Protein AF-A0A662GNR8-F1 (afdb_monomer)

Structure (mmCIF, N/CA/C/O backbone):
data_AF-A0A662GNR8-F1
#
_entry.id   AF-A0A662GNR8-F1
#
loop_
_atom_site.group_PDB
_atom_site.id
_atom_site.type_symbol
_atom_site.label_atom_id
_atom_site.label_alt_id
_atom_site.label_comp_id
_atom_site.label_asym_id
_atom_site.label_entity_id
_atom_site.label_seq_id
_atom_site.pdbx_PDB_ins_code
_atom_site.Cartn_x
_atom_site.Cartn_y
_atom_site.Cartn_z
_atom_site.occupancy
_atom_site.B_iso_or_equiv
_atom_site.auth_seq_id
_atom_site.auth_comp_id
_atom_site.auth_asym_id
_atom_site.auth_atom_id
_atom_site.pdbx_PDB_model_num
ATOM 1 N N . MET A 1 1 ? 16.480 -18.656 -48.541 1.00 67.62 1 MET A N 1
ATOM 2 C CA . MET A 1 1 ? 15.573 -19.475 -47.709 1.00 67.62 1 MET A CA 1
ATOM 3 C C . MET A 1 1 ? 16.137 -19.711 -46.311 1.00 67.62 1 MET A C 1
ATOM 5 O O . MET A 1 1 ? 15.526 -19.256 -45.362 1.00 67.62 1 MET A O 1
ATOM 9 N N . THR A 1 2 ? 17.291 -20.365 -46.134 1.00 77.25 2 THR A N 1
ATOM 10 C CA . THR A 1 2 ? 17.865 -20.591 -44.785 1.00 77.25 2 THR A CA 1
ATOM 11 C C . THR A 1 2 ? 18.419 -19.319 -44.134 1.00 77.25 2 THR A C 1
ATOM 13 O O . THR A 1 2 ? 18.279 -19.143 -42.930 1.00 77.25 2 THR A O 1
ATOM 16 N N . VAL A 1 3 ? 19.000 -18.409 -44.923 1.00 85.38 3 VAL A N 1
ATOM 17 C CA . VAL A 1 3 ? 19.507 -17.107 -44.442 1.00 85.38 3 VAL A CA 1
ATOM 18 C C . VAL A 1 3 ? 18.368 -16.211 -43.939 1.00 85.38 3 VAL A C 1
ATOM 20 O O . VAL A 1 3 ? 18.525 -15.539 -42.924 1.00 85.38 3 VAL A O 1
ATOM 23 N N . ASP A 1 4 ? 17.205 -16.265 -44.592 1.00 92.00 4 ASP A N 1
ATOM 24 C CA . ASP A 1 4 ? 16.028 -15.464 -44.234 1.00 92.00 4 ASP A CA 1
ATOM 25 C C . ASP A 1 4 ? 15.435 -15.910 -42.886 1.00 92.00 4 ASP A C 1
ATOM 27 O O . ASP A 1 4 ? 15.171 -15.080 -42.021 1.00 92.00 4 ASP A O 1
ATOM 31 N N . VAL A 1 5 ? 15.333 -17.228 -42.662 1.00 93.00 5 VAL A N 1
ATOM 32 C CA . VAL A 1 5 ? 14.861 -17.806 -41.388 1.00 93.00 5 VAL A CA 1
ATOM 33 C C . VAL A 1 5 ? 15.794 -17.443 -40.230 1.00 93.00 5 VAL A C 1
ATOM 35 O O . VAL A 1 5 ? 15.337 -17.089 -39.145 1.00 93.00 5 VAL A O 1
ATOM 38 N N . VAL A 1 6 ? 17.112 -17.500 -40.445 1.00 93.81 6 VAL A N 1
ATOM 39 C CA . VAL A 1 6 ? 18.088 -17.120 -39.411 1.00 93.81 6 VAL A CA 1
ATOM 40 C C . VAL A 1 6 ? 17.979 -15.629 -39.079 1.00 93.81 6 VAL A C 1
ATOM 42 O O . VAL A 1 6 ? 18.001 -15.270 -37.903 1.00 93.81 6 VAL A O 1
ATOM 45 N N . ALA A 1 7 ? 17.812 -14.762 -40.082 1.00 94.75 7 ALA A N 1
ATOM 46 C CA . ALA A 1 7 ? 17.638 -13.327 -39.867 1.00 94.75 7 ALA A CA 1
ATOM 47 C C . ALA A 1 7 ? 16.356 -13.007 -39.078 1.00 94.75 7 ALA A C 1
ATOM 49 O O . ALA A 1 7 ? 16.380 -12.164 -38.180 1.00 94.75 7 ALA A O 1
ATOM 50 N N . GLU A 1 8 ? 15.258 -13.708 -39.363 1.00 95.06 8 GLU A N 1
ATOM 51 C CA . GLU A 1 8 ? 13.981 -13.532 -38.666 1.00 95.06 8 GLU A CA 1
ATOM 52 C C . GLU A 1 8 ? 14.064 -13.956 -37.190 1.00 95.06 8 GLU A C 1
ATOM 54 O O . GLU A 1 8 ? 13.602 -13.228 -36.310 1.00 95.06 8 GLU A O 1
ATOM 59 N N . ILE A 1 9 ? 14.747 -15.069 -36.894 1.00 95.12 9 ILE A N 1
ATOM 60 C CA . ILE A 1 9 ? 15.008 -15.512 -35.515 1.00 95.12 9 ILE A CA 1
ATOM 61 C C . ILE A 1 9 ? 15.868 -14.486 -34.768 1.00 95.12 9 ILE A C 1
ATOM 63 O O . ILE A 1 9 ? 15.527 -14.089 -33.655 1.00 95.12 9 ILE A O 1
ATOM 67 N N . VAL A 1 10 ? 16.968 -14.020 -35.370 1.00 96.12 10 VAL A N 1
ATOM 68 C CA . VAL A 1 10 ? 17.854 -13.022 -34.741 1.00 96.12 10 VAL A CA 1
ATOM 69 C C . VAL A 1 10 ? 17.102 -11.723 -34.454 1.00 96.12 10 VAL A C 1
ATOM 71 O O . VAL A 1 10 ? 17.266 -11.143 -33.377 1.00 96.12 10 VAL A O 1
ATOM 74 N N . LYS A 1 11 ? 16.245 -11.287 -35.382 1.00 95.75 11 LYS A N 1
ATOM 75 C CA . LYS A 1 11 ? 15.384 -10.122 -35.191 1.00 95.75 11 LYS A CA 1
ATOM 76 C C . LYS A 1 11 ? 14.423 -10.330 -34.022 1.00 95.75 11 LYS A C 1
ATOM 78 O O . LYS A 1 11 ? 14.380 -9.483 -33.140 1.00 95.75 11 LYS A O 1
ATOM 83 N N . ALA A 1 12 ? 13.721 -11.462 -33.960 1.00 94.94 12 ALA A N 1
ATOM 84 C CA . ALA A 1 12 ? 12.802 -11.759 -32.862 1.00 94.94 12 ALA A CA 1
ATOM 85 C C . ALA A 1 12 ? 13.503 -11.750 -31.490 1.00 94.94 12 ALA A C 1
ATOM 87 O O . ALA A 1 12 ? 12.987 -11.175 -30.534 1.00 94.94 12 ALA A O 1
ATOM 88 N N . LEU A 1 13 ? 14.707 -12.327 -31.391 1.00 96.31 13 LEU A N 1
ATOM 89 C CA . LEU A 1 13 ? 15.489 -12.311 -30.150 1.00 96.31 13 LEU A CA 1
ATOM 90 C C . LEU A 1 13 ? 15.958 -10.902 -29.769 1.00 96.31 13 LEU A C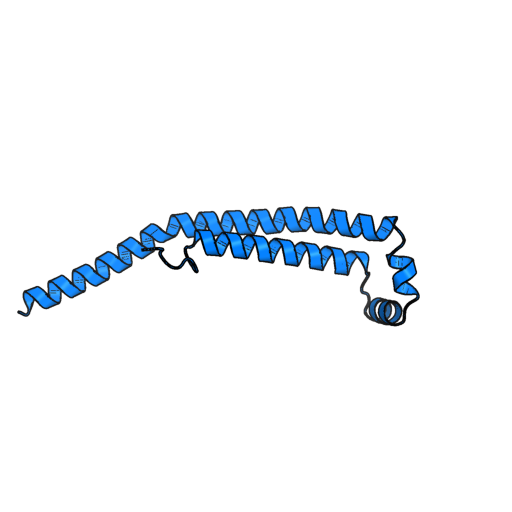 1
ATOM 92 O O . LEU A 1 13 ? 15.934 -10.539 -28.592 1.00 96.31 13 LEU A O 1
ATOM 96 N N . THR A 1 14 ? 16.359 -10.104 -30.758 1.00 95.94 14 THR A N 1
ATOM 97 C CA . THR A 1 14 ? 16.789 -8.717 -30.550 1.00 95.94 14 THR A CA 1
ATOM 98 C C . THR A 1 14 ? 15.616 -7.842 -30.109 1.00 95.94 14 THR A C 1
ATOM 100 O O . THR A 1 14 ? 15.759 -7.075 -29.161 1.00 95.94 14 THR A O 1
ATOM 103 N N . ASP A 1 15 ? 14.442 -8.010 -30.720 1.00 94.50 15 ASP A N 1
ATOM 104 C CA . ASP A 1 15 ? 13.215 -7.298 -30.352 1.00 94.50 15 ASP A CA 1
ATOM 105 C C . ASP A 1 15 ? 12.801 -7.639 -28.906 1.00 94.50 15 ASP A C 1
ATOM 107 O O . ASP A 1 15 ? 12.488 -6.742 -28.123 1.00 94.50 15 ASP A O 1
ATOM 111 N N . ILE A 1 16 ? 12.882 -8.914 -28.497 1.00 92.88 16 ILE A N 1
ATOM 112 C CA . ILE A 1 16 ? 12.650 -9.323 -27.098 1.00 92.88 16 ILE A CA 1
ATOM 113 C C . ILE A 1 16 ? 13.643 -8.635 -26.154 1.00 92.88 16 ILE A C 1
ATOM 115 O O . ILE A 1 16 ? 13.233 -8.087 -25.131 1.00 92.88 16 ILE A O 1
ATOM 119 N N . LEU A 1 17 ? 14.938 -8.635 -26.485 1.00 94.12 17 LEU A N 1
ATOM 120 C CA . LEU A 1 17 ? 15.968 -8.027 -25.642 1.00 94.12 17 LEU A CA 1
ATOM 121 C C . LEU A 1 17 ? 15.761 -6.514 -25.482 1.00 94.12 17 LEU A C 1
ATOM 123 O O . LEU A 1 17 ? 15.849 -5.997 -24.368 1.00 94.12 17 LEU A O 1
ATOM 127 N N . ILE A 1 18 ? 15.448 -5.813 -26.574 1.00 93.44 18 ILE A N 1
ATOM 128 C CA . ILE A 1 18 ? 15.149 -4.376 -26.556 1.00 93.44 18 ILE A CA 1
ATOM 129 C C . ILE A 1 18 ? 13.931 -4.101 -25.671 1.00 93.44 18 ILE A C 1
ATOM 131 O O . ILE A 1 18 ? 13.990 -3.209 -24.826 1.00 93.44 18 ILE A O 1
ATOM 135 N N . ASN A 1 19 ? 12.865 -4.895 -25.800 1.00 89.06 19 ASN A N 1
ATOM 136 C CA . ASN A 1 19 ? 11.659 -4.742 -24.986 1.00 89.06 19 ASN A CA 1
ATOM 137 C C . ASN A 1 19 ? 11.933 -4.967 -23.490 1.00 89.06 19 ASN A C 1
ATOM 139 O O . ASN A 1 19 ? 11.433 -4.216 -22.655 1.00 89.06 19 ASN A O 1
ATOM 143 N N . VAL A 1 20 ? 12.767 -5.953 -23.137 1.00 89.19 20 VAL A N 1
ATOM 144 C CA . VAL A 1 20 ? 13.176 -6.194 -21.742 1.00 89.19 20 VAL A CA 1
ATOM 145 C C . VAL A 1 20 ? 13.945 -4.998 -21.180 1.00 89.19 20 VAL A C 1
ATOM 147 O O . VAL A 1 20 ? 13.649 -4.545 -20.075 1.00 89.19 20 VAL A O 1
ATOM 150 N N . ILE A 1 21 ? 14.900 -4.451 -21.935 1.00 91.56 21 ILE A N 1
ATOM 151 C CA . ILE A 1 21 ? 15.673 -3.273 -21.513 1.00 91.56 21 ILE A CA 1
ATOM 152 C C . ILE A 1 21 ? 14.756 -2.049 -21.373 1.00 91.56 21 ILE A C 1
ATOM 154 O O . ILE A 1 21 ? 14.861 -1.305 -20.398 1.00 91.56 21 ILE A O 1
ATOM 158 N N . ALA A 1 22 ? 13.818 -1.867 -22.304 1.00 89.12 22 ALA A N 1
ATOM 159 C CA . ALA A 1 22 ? 12.855 -0.770 -22.289 1.00 89.12 22 ALA A CA 1
ATOM 160 C C . ALA A 1 22 ? 11.855 -0.843 -21.119 1.00 89.12 22 ALA A C 1
ATOM 162 O O . ALA A 1 22 ? 11.300 0.187 -20.739 1.00 89.12 22 ALA A O 1
ATOM 163 N N . ALA A 1 23 ? 11.651 -2.018 -20.512 1.00 88.31 23 ALA A N 1
ATOM 164 C CA . ALA A 1 23 ? 10.801 -2.195 -19.332 1.00 88.31 23 ALA A CA 1
ATOM 165 C C . ALA A 1 23 ? 11.499 -1.838 -18.003 1.00 88.31 23 ALA A C 1
ATOM 167 O O . ALA A 1 23 ? 10.836 -1.634 -16.988 1.00 88.31 23 ALA A O 1
ATOM 168 N N . ILE A 1 24 ? 12.833 -1.731 -17.969 1.00 93.25 24 ILE A N 1
ATOM 169 C CA . ILE A 1 24 ? 13.569 -1.420 -16.729 1.00 93.25 24 ILE A CA 1
ATOM 170 C C . ILE A 1 24 ? 13.107 -0.088 -16.097 1.00 93.25 24 ILE A C 1
ATOM 172 O O . ILE A 1 24 ? 12.839 -0.071 -14.891 1.00 93.25 24 ILE A O 1
ATOM 176 N N . PRO A 1 25 ? 12.952 1.022 -16.850 1.00 92.81 25 PRO A N 1
ATOM 177 C CA . PRO A 1 25 ? 12.487 2.287 -16.285 1.00 92.81 25 PRO A CA 1
ATOM 178 C C . PRO A 1 25 ? 11.087 2.212 -15.662 1.00 92.81 25 PRO A C 1
ATOM 180 O O . PRO A 1 25 ? 10.871 2.771 -14.584 1.00 92.81 25 PRO A O 1
ATOM 183 N N . SER A 1 26 ? 10.140 1.510 -16.297 1.00 92.69 26 SER A N 1
ATOM 184 C CA . SER A 1 26 ? 8.776 1.377 -15.768 1.00 92.69 26 SER A CA 1
ATOM 185 C C . SER A 1 26 ? 8.737 0.527 -14.500 1.00 92.69 26 SER A C 1
ATOM 187 O O . SER A 1 26 ? 8.017 0.869 -13.563 1.00 92.69 26 SER A O 1
ATOM 189 N N . ILE A 1 27 ? 9.572 -0.514 -14.413 1.00 94.00 27 ILE A N 1
ATOM 190 C CA . ILE A 1 27 ? 9.735 -1.316 -13.192 1.00 94.00 27 ILE A CA 1
ATOM 191 C C . ILE A 1 27 ? 10.235 -0.455 -12.033 1.00 94.00 27 ILE A C 1
ATOM 193 O O . ILE A 1 27 ? 9.688 -0.526 -10.932 1.00 94.00 27 ILE A O 1
ATOM 197 N N . ILE A 1 28 ? 11.231 0.399 -12.271 1.00 96.31 28 ILE A N 1
ATOM 198 C CA . ILE A 1 28 ? 11.745 1.308 -11.239 1.00 96.31 28 ILE A CA 1
ATOM 199 C C . ILE A 1 28 ? 10.641 2.267 -10.771 1.00 96.31 28 ILE A C 1
ATOM 201 O O . ILE A 1 28 ? 10.435 2.422 -9.567 1.00 96.31 28 ILE A O 1
ATOM 205 N N . ALA A 1 29 ? 9.891 2.868 -11.700 1.00 95.69 29 ALA A N 1
ATOM 206 C CA . ALA A 1 29 ? 8.782 3.760 -11.364 1.00 95.69 29 ALA A CA 1
ATOM 207 C C . ALA A 1 29 ? 7.690 3.049 -10.542 1.00 95.69 29 ALA A C 1
ATOM 209 O O . ALA A 1 29 ? 7.238 3.572 -9.522 1.00 95.69 29 ALA A O 1
ATOM 210 N N . ALA A 1 30 ? 7.314 1.831 -10.935 1.00 96.44 30 ALA A N 1
ATOM 211 C CA . ALA A 1 30 ? 6.349 0.997 -10.226 1.00 96.44 30 ALA A CA 1
ATOM 212 C C . ALA A 1 30 ? 6.789 0.695 -8.782 1.00 96.44 30 ALA A C 1
ATOM 214 O O . ALA A 1 30 ? 6.003 0.854 -7.845 1.00 96.44 30 ALA A O 1
ATOM 215 N N . LEU A 1 31 ? 8.059 0.328 -8.577 1.00 97.62 31 LEU A N 1
ATOM 216 C CA . LEU A 1 31 ? 8.613 0.080 -7.243 1.00 97.62 31 LEU A CA 1
ATOM 217 C C . LEU A 1 31 ? 8.602 1.336 -6.365 1.00 97.62 31 LEU A C 1
ATOM 219 O O . LEU A 1 31 ? 8.257 1.253 -5.184 1.00 97.62 31 LEU A O 1
ATOM 223 N N . ILE A 1 32 ? 8.922 2.502 -6.935 1.00 98.25 32 ILE A N 1
ATOM 224 C CA . ILE A 1 32 ? 8.846 3.787 -6.226 1.00 98.25 32 ILE A CA 1
ATOM 225 C C . ILE A 1 32 ? 7.409 4.055 -5.766 1.00 98.25 32 ILE A C 1
ATOM 227 O O . ILE A 1 32 ? 7.190 4.374 -4.598 1.00 98.25 32 ILE A O 1
ATOM 231 N N . VAL A 1 33 ? 6.422 3.881 -6.648 1.00 98.06 33 VAL A N 1
ATOM 232 C CA . VAL A 1 33 ? 5.004 4.095 -6.318 1.00 98.06 33 VAL A CA 1
ATOM 233 C C . VAL A 1 33 ? 4.527 3.145 -5.220 1.00 98.06 33 VAL A C 1
ATOM 235 O O . VAL A 1 33 ? 3.853 3.582 -4.285 1.00 98.06 33 VAL A O 1
ATOM 238 N N . ILE A 1 34 ? 4.908 1.866 -5.275 1.00 98.06 34 ILE A N 1
ATOM 239 C CA . ILE A 1 34 ? 4.598 0.902 -4.209 1.00 98.06 34 ILE A CA 1
ATOM 240 C C . ILE A 1 34 ? 5.224 1.351 -2.884 1.00 98.06 34 ILE A C 1
ATOM 242 O O . ILE A 1 34 ? 4.541 1.349 -1.856 1.00 98.06 34 ILE A O 1
ATOM 246 N N . GLY A 1 35 ? 6.485 1.792 -2.907 1.00 98.44 35 GLY A N 1
ATOM 247 C CA . GLY A 1 35 ? 7.180 2.324 -1.735 1.00 98.44 35 GLY A CA 1
ATOM 248 C C . GLY A 1 35 ? 6.468 3.534 -1.124 1.00 98.44 35 GLY A C 1
ATOM 249 O O . GLY A 1 35 ? 6.246 3.576 0.088 1.00 98.44 35 GLY A O 1
ATOM 250 N N . ILE A 1 36 ? 6.027 4.479 -1.961 1.00 98.50 36 ILE A N 1
ATOM 251 C CA . ILE A 1 36 ? 5.230 5.637 -1.532 1.00 98.50 36 ILE A CA 1
ATOM 252 C C . ILE A 1 36 ? 3.907 5.174 -0.917 1.00 98.50 36 ILE A C 1
ATOM 254 O O . ILE A 1 36 ? 3.560 5.610 0.179 1.00 98.50 36 ILE A O 1
ATOM 258 N N . GLY A 1 37 ? 3.189 4.257 -1.568 1.00 98.50 37 GLY A N 1
ATOM 259 C CA . GLY A 1 37 ? 1.934 3.712 -1.051 1.00 98.50 37 GLY A CA 1
ATOM 260 C C . GLY A 1 37 ? 2.090 3.040 0.312 1.00 98.50 37 GLY A C 1
ATOM 261 O O . GLY A 1 37 ? 1.262 3.242 1.197 1.00 98.50 37 GLY A O 1
ATOM 262 N N . TYR A 1 38 ? 3.183 2.304 0.528 1.00 98.38 38 TYR A N 1
ATOM 263 C CA . TYR A 1 38 ? 3.488 1.702 1.825 1.00 98.38 38 TYR A CA 1
ATOM 264 C C . TYR A 1 38 ? 3.718 2.758 2.919 1.00 98.38 38 TYR A C 1
ATOM 266 O O . TYR A 1 38 ? 3.189 2.624 4.029 1.00 98.38 38 TYR A O 1
ATOM 274 N N . ALA A 1 39 ? 4.470 3.820 2.608 1.00 98.44 39 ALA A N 1
ATOM 275 C CA . ALA A 1 39 ? 4.733 4.920 3.532 1.00 98.44 39 ALA A CA 1
ATOM 276 C C . ALA A 1 39 ? 3.451 5.701 3.865 1.00 98.44 39 ALA A C 1
ATOM 278 O O . ALA A 1 39 ? 3.102 5.848 5.039 1.00 98.44 39 ALA A O 1
ATOM 279 N N . VAL A 1 40 ? 2.711 6.133 2.839 1.00 98.44 40 VAL A N 1
ATOM 280 C CA . VAL A 1 40 ? 1.442 6.862 2.977 1.00 98.44 40 VAL A CA 1
ATOM 281 C C . VAL A 1 40 ? 0.420 6.014 3.726 1.00 98.44 40 VAL A C 1
ATOM 283 O O . VAL A 1 40 ? -0.150 6.476 4.709 1.00 98.44 40 VAL A O 1
ATOM 286 N N . GLY A 1 41 ? 0.248 4.746 3.346 1.00 98.38 41 GLY A N 1
ATOM 287 C CA . GLY A 1 41 ? -0.666 3.827 4.018 1.00 98.38 41 GLY A CA 1
ATOM 288 C C . GLY A 1 41 ? -0.334 3.637 5.497 1.00 98.38 41 GLY A C 1
ATOM 289 O O . GLY A 1 41 ? -1.236 3.573 6.329 1.00 98.38 41 GLY A O 1
ATOM 290 N N . GLY A 1 42 ? 0.954 3.604 5.852 1.00 97.81 42 GLY A N 1
ATOM 291 C CA . GLY A 1 42 ? 1.394 3.566 7.245 1.00 97.81 42 GLY A CA 1
ATOM 292 C C . GLY A 1 42 ? 1.014 4.822 8.036 1.00 97.81 42 GLY A C 1
ATOM 293 O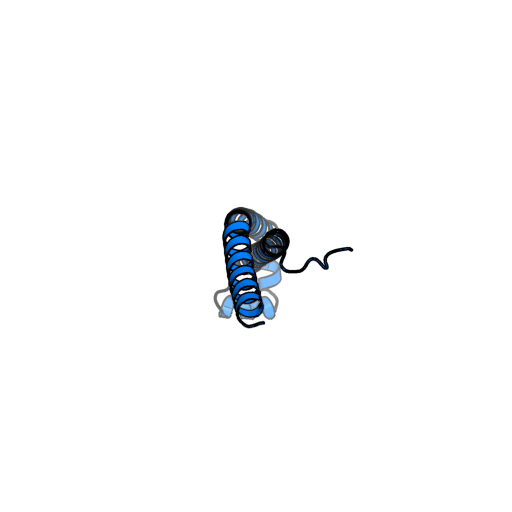 O . GLY A 1 42 ? 0.580 4.709 9.181 1.00 97.81 42 GLY A O 1
ATOM 294 N N . ILE A 1 43 ? 1.147 6.006 7.436 1.00 98.31 43 ILE A N 1
ATOM 295 C CA . ILE A 1 43 ? 0.778 7.281 8.070 1.00 98.31 43 ILE A CA 1
ATOM 296 C C . ILE A 1 43 ? -0.745 7.378 8.216 1.00 98.31 43 ILE A C 1
ATOM 298 O O . ILE A 1 43 ? -1.246 7.622 9.315 1.00 98.31 43 ILE A O 1
ATOM 302 N N . THR A 1 44 ? -1.491 7.125 7.141 1.00 98.19 44 THR A N 1
ATOM 303 C CA . THR A 1 44 ? -2.956 7.193 7.144 1.00 98.19 44 THR A CA 1
ATOM 304 C C . THR A 1 44 ? -3.568 6.149 8.073 1.00 98.19 44 THR A C 1
ATOM 306 O O . THR A 1 44 ? -4.483 6.473 8.823 1.00 98.19 44 THR A O 1
ATOM 309 N N . GLY A 1 45 ? -3.038 4.922 8.103 1.00 97.88 45 GLY A N 1
ATOM 310 C CA . GLY A 1 45 ? -3.500 3.879 9.022 1.00 97.88 45 GLY A CA 1
ATOM 311 C C . GLY A 1 4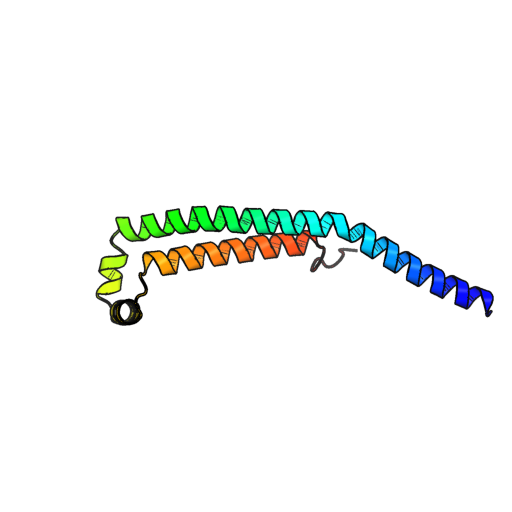5 ? -3.357 4.283 10.492 1.00 97.88 45 GLY A C 1
ATOM 312 O O . GLY A 1 45 ? -4.280 4.071 11.275 1.00 97.88 45 GLY A O 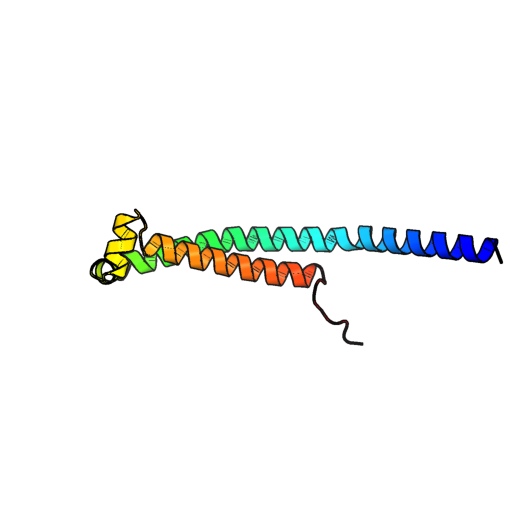1
ATOM 313 N N . LYS A 1 46 ? -2.249 4.945 10.860 1.00 97.50 46 LYS A N 1
ATOM 314 C CA . LYS A 1 46 ? -2.057 5.506 12.211 1.00 97.50 46 LYS A CA 1
ATOM 315 C C . LYS A 1 46 ? -3.044 6.631 12.516 1.00 97.50 46 LYS A C 1
ATOM 317 O O . LYS A 1 46 ? -3.585 6.678 13.616 1.00 97.50 46 LYS A O 1
ATOM 322 N N . ALA A 1 47 ? -3.294 7.518 11.552 1.00 97.88 47 ALA A N 1
ATOM 323 C CA . ALA A 1 47 ? -4.281 8.581 11.715 1.00 97.88 47 ALA A CA 1
ATOM 324 C C . ALA A 1 47 ? -5.688 8.003 11.941 1.00 97.88 47 ALA A C 1
ATOM 326 O O . ALA A 1 47 ? -6.367 8.402 12.881 1.00 97.88 47 ALA A O 1
ATOM 327 N N . VAL A 1 48 ? -6.099 7.014 11.141 1.00 97.31 48 VAL A N 1
ATOM 328 C CA . VAL A 1 48 ? -7.404 6.350 11.288 1.00 97.31 48 VAL A CA 1
ATOM 329 C C . VAL A 1 48 ? -7.512 5.597 12.608 1.00 97.31 48 VAL A C 1
ATOM 331 O O . VAL A 1 48 ? -8.531 5.723 13.281 1.00 97.31 48 VAL A O 1
ATOM 334 N N . ASN A 1 49 ? -6.472 4.867 13.012 1.00 97.00 49 ASN A N 1
ATOM 335 C CA . ASN A 1 49 ? -6.429 4.227 14.325 1.00 97.00 49 ASN A CA 1
ATOM 336 C C . ASN A 1 49 ? -6.720 5.254 15.436 1.00 97.00 49 ASN A C 1
ATOM 338 O O . ASN A 1 49 ? -7.655 5.066 16.214 1.00 97.00 49 ASN A O 1
ATOM 342 N N . LYS A 1 50 ? -6.017 6.398 15.420 1.00 96.19 50 LYS A N 1
ATOM 343 C CA . LYS A 1 50 ? -6.230 7.472 16.396 1.00 96.19 50 LYS A CA 1
ATOM 344 C C . LYS A 1 50 ? -7.664 7.997 16.377 1.00 96.19 50 LYS A C 1
ATOM 346 O O . LYS A 1 50 ? -8.225 8.258 17.436 1.00 96.19 50 LYS A O 1
ATOM 351 N N . LEU A 1 51 ? -8.270 8.135 15.197 1.00 96.69 51 LEU A N 1
ATOM 352 C CA . LEU A 1 51 ? -9.667 8.557 15.064 1.00 96.69 51 LEU A CA 1
ATOM 353 C C . LEU A 1 51 ? -10.638 7.553 15.708 1.00 96.69 51 LEU A C 1
ATOM 355 O O . LEU A 1 51 ? -11.573 7.964 16.394 1.00 96.69 51 LEU A O 1
ATOM 359 N N . VAL A 1 52 ? -10.417 6.249 15.535 1.00 95.75 52 VAL A N 1
ATOM 360 C CA . VAL A 1 52 ? -11.250 5.201 16.154 1.00 95.75 52 VAL A CA 1
ATOM 361 C C . VAL A 1 52 ? -11.129 5.225 17.682 1.00 95.75 52 VAL A C 1
ATOM 363 O O . VAL A 1 52 ? -12.145 5.126 18.373 1.00 95.75 52 VAL A O 1
ATOM 366 N N . GLU A 1 53 ? -9.921 5.429 18.212 1.00 93.31 53 GLU A N 1
ATOM 367 C CA . GLU A 1 53 ? -9.695 5.551 19.658 1.00 93.31 53 GLU A CA 1
ATOM 368 C C . GLU A 1 53 ? -10.444 6.757 20.256 1.00 93.31 53 GLU A C 1
ATOM 370 O O . GLU A 1 53 ? -11.167 6.622 21.247 1.00 93.31 53 GLU A O 1
ATOM 375 N N . ILE A 1 54 ? -10.296 7.949 19.659 1.00 94.88 54 ILE A N 1
ATOM 376 C CA . ILE A 1 54 ? -10.840 9.195 20.237 1.00 94.88 54 ILE A CA 1
ATOM 377 C C . ILE A 1 54 ? -12.362 9.304 20.113 1.00 94.88 54 ILE A C 1
ATOM 379 O O . ILE A 1 54 ? -12.996 9.978 20.919 1.00 94.88 54 ILE A O 1
ATOM 383 N N . THR A 1 55 ? -12.956 8.653 19.112 1.00 95.19 55 THR A N 1
ATOM 384 C CA . THR A 1 55 ? -14.411 8.675 18.888 1.00 95.19 55 THR A CA 1
ATOM 385 C C . THR A 1 55 ? -15.166 7.739 19.829 1.00 95.19 55 THR A C 1
ATOM 387 O O . THR A 1 55 ? -16.393 7.764 19.866 1.00 95.19 55 THR A O 1
ATOM 390 N N . GLY A 1 56 ? -14.458 6.906 20.601 1.00 92.12 56 GLY A N 1
ATOM 391 C CA . GLY A 1 56 ? -15.069 5.924 21.495 1.00 92.12 56 GLY A CA 1
ATOM 392 C C . GLY A 1 56 ? -15.699 4.733 20.766 1.00 92.12 56 GLY A C 1
ATOM 393 O O . GLY A 1 56 ? -16.331 3.898 21.417 1.00 92.12 56 GLY A O 1
ATOM 394 N N . LEU A 1 57 ? -15.498 4.623 19.447 1.00 94.69 57 LEU A N 1
ATOM 395 C CA . LEU A 1 57 ? -15.974 3.504 18.630 1.00 94.69 57 LEU A CA 1
ATOM 396 C C . LEU A 1 57 ? -15.450 2.163 19.146 1.00 94.69 57 LEU A C 1
ATOM 398 O O . LEU A 1 57 ? -16.192 1.187 19.163 1.00 94.69 57 LEU A O 1
ATOM 402 N N . GLU A 1 58 ? -14.211 2.134 19.631 1.00 93.94 58 GLU A N 1
ATOM 403 C CA . GLU A 1 58 ? -13.608 0.954 20.254 1.00 93.94 58 GLU A CA 1
ATOM 404 C C . GLU A 1 58 ? -14.437 0.443 21.439 1.00 93.94 58 GLU A C 1
ATOM 406 O O . GLU A 1 58 ? -14.848 -0.714 21.459 1.00 93.94 58 GLU A O 1
ATOM 411 N N . LYS A 1 59 ? -14.806 1.333 22.372 1.00 93.88 59 LYS A N 1
ATOM 412 C CA . LYS A 1 59 ? -15.622 0.983 23.546 1.00 93.88 59 LYS A CA 1
ATOM 413 C C . LYS A 1 59 ? -17.025 0.509 23.166 1.00 93.88 59 LYS A C 1
ATOM 415 O O . LYS A 1 59 ? -17.571 -0.363 23.839 1.00 93.88 59 LYS A O 1
ATOM 420 N N . ALA A 1 60 ? -17.621 1.097 22.128 1.00 94.94 60 ALA A N 1
ATOM 421 C CA . ALA A 1 60 ? -18.939 0.698 21.641 1.00 94.94 60 ALA A CA 1
ATOM 422 C C . ALA A 1 60 ? -18.894 -0.684 20.970 1.00 94.94 60 ALA A C 1
ATOM 424 O O . ALA A 1 60 ? -19.719 -1.548 21.266 1.00 94.94 60 ALA A O 1
ATOM 425 N N . PHE A 1 61 ? -17.899 -0.919 20.113 1.00 95.94 61 PHE A N 1
ATOM 426 C CA . PHE A 1 61 ? -17.695 -2.198 19.437 1.00 95.94 61 PHE A CA 1
ATOM 427 C C . PHE A 1 61 ? -17.405 -3.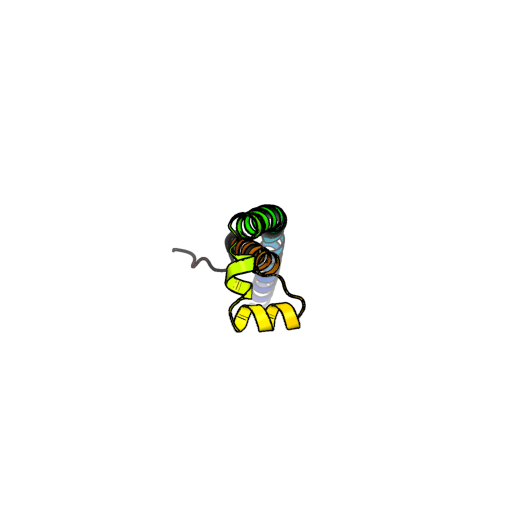322 20.421 1.00 95.94 61 PHE A C 1
ATOM 429 O O . PHE A 1 61 ? -17.974 -4.404 20.317 1.00 95.94 61 PHE A O 1
ATOM 436 N N . ASP A 1 62 ? -16.594 -3.041 21.429 1.00 95.00 62 ASP A N 1
ATOM 437 C CA . ASP A 1 62 ? -16.252 -3.949 22.509 1.00 95.00 62 ASP A CA 1
ATOM 438 C C . ASP A 1 62 ? -17.475 -4.569 23.202 1.00 95.00 62 ASP A C 1
ATOM 440 O O . ASP A 1 62 ? -17.454 -5.745 23.575 1.00 95.00 62 ASP A O 1
ATOM 444 N N . GLN A 1 63 ? -18.562 -3.813 23.366 1.00 95.62 63 GLN A N 1
ATOM 445 C CA . GLN A 1 63 ? -19.786 -4.304 24.010 1.00 95.62 63 GLN A CA 1
ATOM 446 C C . GLN A 1 63 ? -20.563 -5.311 23.145 1.00 95.62 63 GLN A C 1
ATOM 448 O O . GLN A 1 63 ? -21.366 -6.083 23.675 1.00 95.62 63 GLN A O 1
ATOM 453 N N . THR A 1 64 ? -20.297 -5.349 21.838 1.00 96.81 64 THR A N 1
ATOM 454 C CA . THR A 1 64 ? -20.910 -6.298 20.900 1.00 96.81 64 THR A CA 1
ATOM 455 C C . THR A 1 64 ? -20.295 -7.693 21.023 1.00 96.81 64 THR A C 1
ATOM 457 O O . THR A 1 64 ? -19.188 -7.871 21.533 1.00 96.81 64 THR A O 1
ATOM 460 N N . ASP A 1 65 ? -20.985 -8.711 20.514 1.00 96.81 65 ASP A N 1
ATOM 461 C CA . ASP A 1 65 ? -20.449 -10.077 20.517 1.00 96.81 65 ASP A CA 1
ATOM 462 C C . ASP A 1 65 ? -19.218 -10.228 19.612 1.00 96.81 65 ASP A C 1
ATOM 464 O O . ASP A 1 65 ? -18.285 -10.955 19.960 1.00 96.81 65 ASP A O 1
ATOM 468 N N . ALA A 1 66 ? -19.157 -9.467 18.513 1.00 95.06 66 ALA A N 1
ATOM 469 C CA . ALA A 1 66 ? -17.974 -9.384 17.659 1.00 95.06 66 ALA A CA 1
ATOM 470 C C . ALA A 1 66 ? -16.778 -8.770 18.406 1.00 95.06 66 ALA A C 1
ATOM 472 O O . ALA A 1 66 ? -15.688 -9.339 18.388 1.00 95.06 66 ALA A O 1
ATOM 473 N N . GLY A 1 67 ? -16.986 -7.668 19.134 1.00 95.94 67 GLY A N 1
ATOM 474 C CA . GLY A 1 67 ? -15.939 -7.041 19.946 1.00 95.94 67 GLY A CA 1
ATOM 475 C C . GLY A 1 67 ? -15.435 -7.940 21.072 1.00 95.94 67 GLY A C 1
ATOM 476 O O . GLY A 1 67 ? -14.232 -8.038 21.307 1.00 95.94 67 GLY A O 1
ATOM 477 N N . LYS A 1 68 ? -16.324 -8.697 21.728 1.00 96.00 68 LYS A N 1
ATOM 478 C CA . LYS A 1 68 ? -15.913 -9.728 22.699 1.00 96.00 68 LYS A CA 1
ATOM 479 C C . LYS A 1 68 ? -15.038 -10.808 22.051 1.00 96.00 68 LYS A C 1
ATOM 481 O O . LYS A 1 68 ? -14.082 -11.254 22.682 1.00 96.00 68 LYS A O 1
ATOM 486 N N . ALA A 1 69 ? -15.341 -11.234 20.823 1.00 96.50 69 ALA A N 1
ATOM 487 C CA . ALA A 1 69 ? -14.527 -12.208 20.093 1.00 96.50 69 ALA A CA 1
ATOM 488 C C . ALA A 1 69 ? -13.153 -11.638 19.696 1.00 96.50 69 ALA A C 1
ATOM 490 O O . ALA A 1 69 ? -12.140 -12.304 19.899 1.00 96.50 69 ALA A O 1
ATOM 491 N N . PHE A 1 70 ? -13.106 -10.393 19.215 1.00 96.31 70 PHE A N 1
ATOM 492 C CA . PHE A 1 70 ? -11.865 -9.682 18.884 1.00 96.31 70 PHE A CA 1
ATOM 493 C C . PHE A 1 70 ? -10.949 -9.541 20.101 1.00 96.31 70 PHE A C 1
ATOM 495 O O . PHE A 1 70 ? -9.781 -9.924 20.045 1.00 96.31 70 PHE A O 1
ATOM 502 N N . ARG A 1 71 ? -11.501 -9.118 21.242 1.00 93.81 71 ARG A N 1
ATOM 503 C CA . ARG A 1 71 ? -10.749 -9.022 22.500 1.00 93.81 71 ARG A CA 1
ATOM 504 C C . ARG A 1 71 ? -10.223 -10.368 22.983 1.00 93.81 71 ARG A C 1
ATOM 506 O O . ARG A 1 71 ? -9.080 -10.447 23.418 1.00 93.81 71 ARG A O 1
ATOM 513 N N . LYS A 1 72 ? -11.011 -11.444 22.859 1.00 95.62 72 LYS A N 1
ATOM 514 C CA . LYS A 1 72 ? -10.537 -12.813 23.148 1.00 95.62 72 LYS A CA 1
ATOM 515 C C . LYS A 1 72 ? -9.378 -13.240 22.241 1.00 95.62 72 LYS A C 1
ATOM 517 O O . LYS A 1 72 ? -8.548 -14.030 22.675 1.00 95.62 72 LYS A O 1
ATOM 522 N N . ALA A 1 73 ? -9.323 -12.725 21.014 1.00 95.44 73 ALA A N 1
ATOM 523 C CA . ALA A 1 73 ? -8.229 -12.950 20.074 1.00 95.44 73 ALA A CA 1
ATOM 524 C C . ALA A 1 73 ? -7.048 -11.971 20.251 1.00 95.44 73 ALA A C 1
ATOM 526 O O . ALA A 1 73 ? -6.066 -12.085 19.523 1.00 95.44 73 ALA A O 1
ATOM 527 N N . GLY A 1 74 ? -7.124 -11.022 21.195 1.00 94.94 74 GLY A N 1
ATOM 528 C CA . GLY A 1 74 ? -6.093 -10.002 21.411 1.00 94.94 74 GLY A CA 1
ATOM 529 C C . GLY A 1 74 ? -6.015 -8.951 20.298 1.00 94.94 74 GLY A C 1
ATOM 530 O O . GLY A 1 74 ? -4.935 -8.431 20.033 1.00 94.94 74 GLY A O 1
ATOM 531 N N . ILE A 1 75 ? -7.131 -8.678 19.615 1.00 95.56 75 ILE A N 1
ATOM 532 C CA . ILE A 1 75 ? -7.210 -7.726 18.501 1.00 95.56 75 ILE A CA 1
ATOM 533 C C . ILE A 1 75 ? -8.028 -6.504 18.925 1.00 95.56 75 ILE A C 1
ATOM 535 O O . ILE A 1 75 ? -9.201 -6.638 19.272 1.00 95.56 75 ILE A O 1
ATOM 539 N N . ASP A 1 76 ? -7.434 -5.318 18.804 1.00 94.81 76 ASP A N 1
ATOM 540 C CA . ASP A 1 76 ? -8.119 -4.033 18.990 1.00 94.81 76 ASP A CA 1
ATOM 541 C C . ASP A 1 76 ? -8.791 -3.575 17.687 1.00 94.81 76 ASP A C 1
ATOM 543 O O . ASP A 1 76 ? -8.247 -3.758 16.587 1.00 94.81 76 ASP A O 1
ATOM 547 N N . LEU A 1 77 ? -9.961 -2.936 17.787 1.00 95.81 77 LEU A N 1
ATOM 548 C CA . LEU A 1 77 ? -10.693 -2.458 16.611 1.00 95.81 77 LEU A CA 1
ATOM 549 C C . LEU A 1 77 ? -9.894 -1.381 15.876 1.00 95.81 77 LEU A C 1
ATOM 551 O O . LEU A 1 77 ? -9.799 -1.405 14.648 1.00 95.81 77 LEU A O 1
ATOM 555 N N . SER A 1 78 ? -9.323 -0.435 16.619 1.00 96.19 78 SER A N 1
ATOM 556 C CA . SER A 1 78 ? -8.535 0.676 16.076 1.00 96.19 78 SER A CA 1
ATOM 557 C C . SER A 1 78 ? -7.337 0.175 15.259 1.00 96.19 78 SER A C 1
ATOM 559 O O . SER A 1 78 ? -7.097 0.635 14.135 1.00 96.19 78 SER A O 1
ATOM 561 N N . ASN A 1 79 ? -6.627 -0.831 15.779 1.00 95.62 79 ASN A N 1
ATOM 562 C CA . ASN A 1 79 ? -5.514 -1.500 15.108 1.00 95.62 79 ASN A CA 1
ATOM 563 C C . ASN A 1 79 ? -5.973 -2.258 13.861 1.00 95.62 79 ASN A C 1
ATOM 565 O O . ASN A 1 79 ? -5.347 -2.131 12.803 1.00 95.62 79 ASN A O 1
ATOM 569 N N . PHE A 1 80 ? -7.076 -3.001 13.951 1.00 96.12 80 PHE A N 1
ATOM 570 C CA . PHE A 1 80 ? -7.627 -3.737 12.817 1.00 96.12 80 PHE A CA 1
ATOM 571 C C . PHE A 1 80 ? -8.041 -2.799 11.676 1.00 96.12 80 PHE A C 1
ATOM 573 O O . PHE A 1 80 ? -7.576 -2.955 10.547 1.00 96.12 80 PHE A O 1
ATOM 580 N N . VAL A 1 81 ? -8.842 -1.772 11.969 1.00 96.69 81 VAL A N 1
ATOM 581 C CA . VAL A 1 81 ? -9.314 -0.801 10.970 1.00 96.69 81 VAL A CA 1
ATOM 582 C C . VAL A 1 81 ? -8.145 -0.025 10.363 1.00 96.69 81 VAL A C 1
ATOM 584 O O . VAL A 1 81 ? -8.062 0.094 9.142 1.00 96.69 81 VAL A O 1
ATOM 587 N N . GLY A 1 82 ? -7.199 0.450 11.180 1.00 97.50 82 GLY A N 1
ATOM 588 C CA . GLY A 1 82 ? -5.996 1.122 10.681 1.00 97.50 82 GLY A CA 1
ATOM 589 C C . GLY A 1 82 ? -5.165 0.232 9.749 1.00 97.50 82 GLY A C 1
ATOM 590 O O . GLY A 1 82 ? -4.669 0.698 8.720 1.00 97.50 82 GLY A O 1
ATOM 591 N N . SER A 1 83 ? -5.067 -1.065 10.058 1.00 97.44 83 SER A N 1
ATOM 592 C CA . SER A 1 83 ? -4.378 -2.053 9.221 1.00 97.44 83 SER A CA 1
ATOM 593 C C . SER A 1 83 ? -5.110 -2.305 7.903 1.00 97.44 83 SER A C 1
ATOM 595 O O . SER A 1 83 ? -4.465 -2.375 6.856 1.00 97.44 83 SER A O 1
ATOM 597 N N . LEU A 1 84 ? -6.445 -2.375 7.924 1.00 97.81 84 LEU A N 1
ATOM 598 C CA . LEU A 1 84 ? -7.256 -2.495 6.711 1.00 97.81 84 LEU A CA 1
ATOM 599 C C . LEU A 1 84 ? -7.115 -1.271 5.804 1.00 97.81 84 LEU A C 1
ATOM 601 O O . LEU A 1 84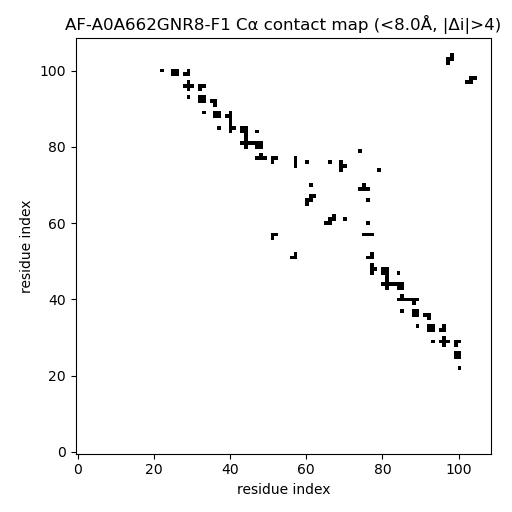 ? -6.952 -1.423 4.596 1.00 97.81 84 LEU A O 1
ATOM 605 N N . VAL A 1 85 ? -7.108 -0.062 6.370 1.00 98.19 85 VAL A N 1
ATOM 606 C CA . VAL A 1 85 ? -6.888 1.170 5.597 1.00 98.19 85 VAL A CA 1
ATOM 607 C C . VAL A 1 85 ? -5.499 1.176 4.963 1.00 98.19 85 VAL A C 1
ATOM 609 O O . VAL A 1 85 ? -5.367 1.483 3.777 1.00 98.19 85 VAL A O 1
ATOM 612 N N . LYS A 1 86 ? -4.462 0.782 5.712 1.00 98.25 86 LYS A N 1
ATOM 613 C CA . LYS A 1 86 ? -3.112 0.626 5.158 1.00 98.25 86 LYS A CA 1
ATOM 614 C C . LYS A 1 86 ? -3.102 -0.376 4.000 1.00 98.25 86 LYS A C 1
ATOM 616 O O . LYS A 1 86 ? -2.539 -0.072 2.952 1.00 98.25 86 LYS A O 1
ATOM 621 N N . ALA A 1 87 ? -3.721 -1.544 4.174 1.00 98.31 87 ALA A N 1
ATOM 622 C CA . ALA A 1 87 ? -3.797 -2.568 3.134 1.00 98.31 87 ALA A CA 1
ATOM 623 C C . ALA A 1 87 ? -4.518 -2.051 1.880 1.00 98.31 87 ALA A C 1
ATOM 625 O O . ALA A 1 87 ? -4.023 -2.238 0.773 1.00 98.31 87 ALA A O 1
ATOM 626 N N . TYR A 1 88 ? -5.627 -1.330 2.049 1.00 98.31 88 TYR A N 1
ATOM 627 C CA . TYR A 1 88 ? -6.367 -0.723 0.945 1.00 98.31 88 TYR A CA 1
ATOM 628 C C . TYR A 1 88 ? -5.517 0.279 0.148 1.00 98.31 88 TYR A C 1
ATOM 630 O O . TYR A 1 88 ? -5.478 0.223 -1.079 1.00 98.31 88 TYR A O 1
ATOM 638 N N . ILE A 1 89 ? -4.763 1.146 0.831 1.00 98.31 89 ILE A N 1
ATOM 639 C CA . ILE A 1 89 ? -3.858 2.104 0.175 1.00 98.31 89 ILE A CA 1
ATOM 640 C C . ILE A 1 89 ? -2.741 1.382 -0.590 1.00 98.31 89 ILE A C 1
ATOM 642 O O . ILE A 1 89 ? -2.394 1.793 -1.696 1.00 98.31 89 ILE A O 1
ATOM 646 N N . ILE A 1 90 ? -2.209 0.287 -0.042 1.00 98.25 90 ILE A N 1
ATOM 647 C CA . ILE A 1 90 ? -1.216 -0.548 -0.733 1.00 98.25 90 ILE A CA 1
ATOM 648 C C . ILE A 1 90 ? -1.822 -1.197 -1.987 1.00 98.25 90 ILE A C 1
ATOM 650 O O . ILE A 1 90 ? -1.177 -1.242 -3.028 1.00 98.25 90 ILE A O 1
ATOM 654 N N . VAL A 1 91 ? -3.070 -1.664 -1.936 1.00 98.00 91 VAL A N 1
ATOM 655 C CA . VAL A 1 91 ? -3.750 -2.216 -3.121 1.00 98.00 91 VAL A CA 1
ATOM 656 C C . VAL A 1 91 ? -3.924 -1.149 -4.208 1.00 98.00 91 VAL A C 1
ATOM 658 O O . VAL A 1 91 ? -3.693 -1.427 -5.387 1.00 98.00 91 VAL A O 1
ATOM 661 N N . ILE A 1 92 ? -4.264 0.087 -3.831 1.00 97.88 92 ILE A N 1
ATOM 662 C CA . ILE A 1 92 ? -4.332 1.211 -4.775 1.00 97.88 92 ILE A CA 1
ATOM 663 C C . ILE A 1 92 ? -2.955 1.493 -5.382 1.00 97.88 92 ILE A C 1
ATOM 665 O O . ILE A 1 92 ? -2.849 1.638 -6.599 1.00 97.88 92 ILE A O 1
ATOM 669 N N . SER A 1 93 ? -1.891 1.541 -4.574 1.00 97.94 93 SER A N 1
ATOM 670 C CA . SER A 1 93 ? -0.548 1.807 -5.100 1.00 97.94 93 SER A CA 1
ATOM 671 C C . SER A 1 93 ? -0.069 0.705 -6.041 1.00 97.94 93 SER A C 1
ATOM 673 O O . SER A 1 93 ? 0.511 1.015 -7.077 1.00 97.94 93 SER A O 1
ATOM 675 N N . ILE A 1 94 ? -0.379 -0.561 -5.745 1.00 96.81 94 ILE A N 1
ATOM 676 C CA . ILE A 1 94 ? -0.134 -1.687 -6.656 1.00 96.81 94 ILE A CA 1
ATOM 677 C C . ILE A 1 94 ? -0.920 -1.500 -7.957 1.00 96.81 94 ILE A C 1
ATOM 679 O O . ILE A 1 94 ? -0.360 -1.676 -9.031 1.00 96.81 94 ILE A O 1
ATOM 683 N N . SER A 1 95 ? -2.187 -1.089 -7.888 1.00 96.06 95 SER A N 1
ATOM 684 C CA . SER A 1 95 ? -3.009 -0.860 -9.085 1.00 96.06 95 SER A CA 1
ATOM 685 C C . SER A 1 95 ? -2.417 0.225 -9.992 1.00 96.06 95 SER A C 1
ATOM 687 O O . SER A 1 95 ? -2.415 0.071 -11.211 1.00 96.06 95 SER A O 1
ATOM 689 N N . ILE A 1 96 ? -1.877 1.300 -9.411 1.00 95.31 96 ILE A N 1
ATOM 690 C CA . ILE A 1 96 ? -1.170 2.360 -10.149 1.00 95.31 96 ILE A CA 1
ATOM 691 C C . ILE A 1 96 ? 0.157 1.830 -10.709 1.00 95.31 96 ILE A C 1
ATOM 693 O O . ILE A 1 96 ? 0.495 2.083 -11.860 1.00 95.31 96 ILE A O 1
ATOM 697 N N . ALA A 1 97 ? 0.905 1.060 -9.921 1.00 95.12 97 ALA A N 1
ATOM 698 C CA . ALA A 1 97 ? 2.163 0.464 -10.351 1.00 95.12 97 ALA A CA 1
ATOM 699 C C . ALA A 1 97 ? 1.978 -0.490 -11.546 1.00 95.12 97 ALA A C 1
ATOM 701 O O . ALA A 1 97 ? 2.772 -0.454 -12.480 1.00 95.12 97 ALA A O 1
ATOM 702 N N . LEU A 1 98 ? 0.908 -1.290 -11.562 1.00 93.75 98 LEU A N 1
ATOM 703 C CA . LEU A 1 98 ? 0.570 -2.168 -12.688 1.00 93.75 98 LEU A CA 1
ATOM 704 C C . LEU A 1 98 ? 0.262 -1.379 -13.970 1.00 93.75 98 LEU A C 1
ATOM 706 O O . LEU A 1 98 ? 0.726 -1.768 -15.041 1.00 93.75 98 LEU A O 1
ATOM 710 N N . GLN A 1 99 ? -0.428 -0.238 -13.854 1.00 90.94 99 GLN A N 1
ATOM 711 C CA . GLN A 1 99 ? -0.654 0.674 -14.983 1.00 90.94 99 GLN A CA 1
ATOM 712 C C . GLN A 1 99 ? 0.672 1.224 -15.530 1.00 90.94 99 GLN A C 1
ATOM 714 O O . GLN A 1 99 ? 0.877 1.243 -16.739 1.00 90.94 99 GLN A O 1
ATOM 719 N N . LEU A 1 100 ? 1.617 1.593 -14.655 1.00 90.25 100 LEU A N 1
ATOM 720 C CA . LEU A 1 100 ? 2.949 2.057 -15.072 1.00 90.25 100 LEU A CA 1
ATOM 721 C C . LEU A 1 100 ? 3.772 0.968 -15.765 1.00 90.25 100 LEU A C 1
ATOM 723 O O . LEU A 1 100 ? 4.528 1.264 -16.688 1.00 90.25 100 LEU A O 1
ATOM 727 N N . LEU A 1 101 ? 3.610 -0.287 -15.345 1.00 89.62 101 LEU A N 1
ATOM 728 C CA . LEU A 1 101 ? 4.213 -1.442 -16.009 1.00 89.62 101 LEU A CA 1
ATOM 729 C C . LEU A 1 101 ? 3.576 -1.752 -17.372 1.00 89.62 101 LEU A C 1
ATOM 731 O O . LEU A 1 101 ? 4.055 -2.654 -18.052 1.00 89.62 101 LEU A O 1
ATOM 735 N N . GLN A 1 102 ? 2.517 -1.031 -17.766 1.00 80.06 102 GLN A N 1
ATOM 736 C CA . GLN A 1 102 ? 1.692 -1.315 -18.947 1.00 80.06 102 GLN A CA 1
ATOM 737 C C . GLN A 1 102 ? 1.053 -2.714 -18.899 1.00 80.06 102 GLN A C 1
ATOM 739 O O . GLN A 1 102 ? 0.644 -3.273 -19.915 1.00 80.06 102 GLN A O 1
ATOM 744 N N . ILE A 1 103 ? 0.932 -3.291 -17.700 1.00 63.84 103 ILE A N 1
ATOM 745 C CA . ILE A 1 103 ? 0.224 -4.546 -17.476 1.00 63.84 103 ILE A CA 1
ATOM 746 C C . ILE A 1 103 ? -1.245 -4.184 -17.252 1.00 63.84 103 ILE A C 1
ATOM 748 O O . ILE A 1 103 ? -1.639 -3.807 -16.150 1.00 63.84 103 ILE A O 1
ATOM 752 N N . GLY A 1 104 ? -2.056 -4.294 -18.309 1.00 56.22 104 GLY A N 1
ATOM 753 C CA . GLY A 1 104 ? -3.515 -4.163 -18.220 1.00 56.22 104 GLY A CA 1
ATOM 754 C C . GLY A 1 104 ? -4.155 -2.996 -18.975 1.00 56.22 104 GLY A C 1
ATOM 755 O O . GLY A 1 104 ? -5.364 -2.820 -18.840 1.00 56.22 104 GLY A O 1
ATOM 756 N N . GLU A 1 105 ? -3.420 -2.236 -19.794 1.00 46.75 105 GLU A N 1
ATOM 757 C CA . GLU A 1 105 ? -4.055 -1.351 -20.780 1.00 46.75 105 GLU A CA 1
ATOM 758 C C . GLU A 1 105 ? -4.299 -2.123 -22.087 1.00 46.75 105 GLU A C 1
ATOM 760 O O . GLU A 1 105 ? -3.341 -2.585 -22.711 1.00 46.75 105 GLU A O 1
ATOM 765 N N . PRO A 1 106 ? -5.558 -2.279 -22.547 1.00 49.84 106 PRO A N 1
ATOM 766 C CA . PRO A 1 106 ? -5.807 -2.599 -23.940 1.00 49.84 106 PRO A CA 1
ATOM 767 C C . PRO A 1 106 ? -5.215 -1.447 -24.739 1.00 49.84 106 PRO A C 1
ATOM 769 O O . PRO A 1 106 ? -5.664 -0.307 -24.591 1.00 49.84 106 PRO A O 1
ATOM 772 N N . THR A 1 107 ? -4.202 -1.733 -25.551 1.00 52.47 107 THR A N 1
ATOM 773 C CA . THR A 1 107 ? -3.693 -0.801 -26.549 1.00 52.47 107 THR A CA 1
ATOM 774 C C . THR A 1 107 ? -4.891 -0.296 -27.34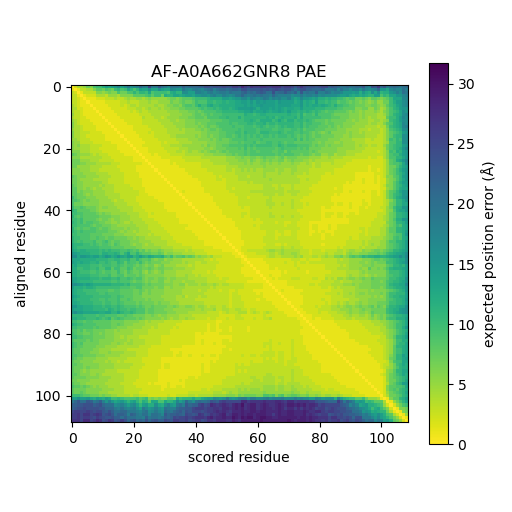6 1.00 52.47 107 THR A C 1
ATOM 776 O O . THR A 1 107 ? -5.494 -1.032 -28.126 1.00 52.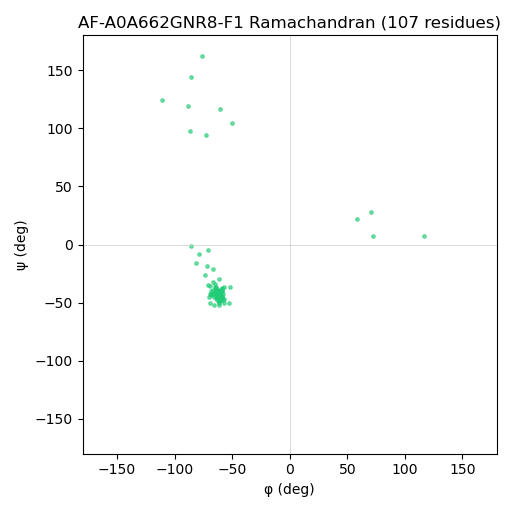47 107 THR A O 1
ATOM 779 N N . ARG A 1 108 ? -5.318 0.944 -27.080 1.00 53.44 108 ARG A N 1
ATOM 780 C CA . ARG A 1 108 ? -6.373 1.580 -27.865 1.00 53.44 108 ARG A CA 1
ATOM 781 C C . ARG A 1 108 ? -5.738 1.916 -29.207 1.00 53.44 108 ARG A C 1
ATOM 783 O O . ARG A 1 108 ? -5.028 2.910 -29.319 1.00 53.44 108 ARG A O 1
ATOM 790 N N . SER A 1 109 ? -5.915 0.992 -30.147 1.00 56.69 109 SER A N 1
ATOM 791 C CA . SER A 1 109 ? -5.704 1.177 -31.582 1.00 56.69 109 SER A CA 1
ATOM 792 C C . SER A 1 109 ? -6.470 2.386 -32.093 1.00 56.69 109 SER A C 1
ATOM 794 O O . SER A 1 109 ? -7.658 2.491 -31.700 1.00 56.69 109 SER A O 1
#

Secondary structure (DSSP, 8-state):
-HHHHHHHHHHHHHHHHHHHHHHHHHHHHHHHHHHHHHHHHHHHHHHHHHHHHHTTH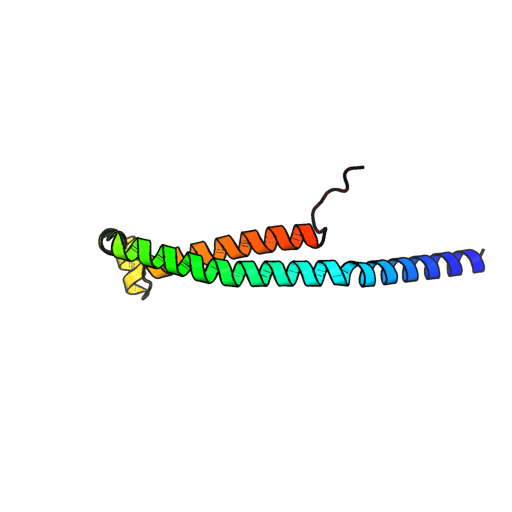HHHHHTSHHHHHHHHTT--HHHHHHHHHHHHHHHHHHHHHHHHTT-S-----

Foldseek 3Di:
DVVVVVVVVVVVVVVVVVVVVVLPVLLVVLVVLLVVLLVVLLVQLVVQLVVCVVVCVQVVLCVDPVVVVCVVVVHTPSNVSSVVSSVVSSVVSNVVSCVSSVNDDPPPD

Sequence (109 aa):
MTVDVVAEIVKALTDILINVIAAIPSIIAALIVIGIGYAVGGITGKAVNKLVEITGLEKAFDQTDAGKAFRKAGIDLSNFVGSLVKAYIIVISISIALQLLQIGEPTRS

Mean predicted aligned error: 6.19 Å

Radius of gyration: 24.14 Å; Cα contacts (8 Å, |Δi|>4): 84; chains: 1; bounding box: 40×30×72 Å

Solvent-accessible surface area (backbone atoms only — not comparable to full-atom values): 5649 Å² total; per-residue (Å²): 110,71,67,56,55,53,51,52,52,52,47,54,55,49,52,51,51,52,52,56,60,66,43,50,64,30,51,55,53,20,53,51,41,36,53,49,20,50,53,50,13,53,53,51,12,52,53,48,20,51,51,33,58,76,70,45,52,44,65,58,42,42,74,37,74,67,29,48,51,32,52,76,70,74,46,55,59,29,59,51,53,12,49,51,49,20,52,51,37,34,52,50,20,46,55,54,20,34,54,55,58,59,59,82,66,80,80,82,123

pLDDT: mean 92.25, std 10.93, range [46.75, 98.5]